Protein AF-A0A9X6LIR8-F1 (afdb_monomer)

Sequence (151 aa):
FITDDFVEQVIIYLEKTRFFQKWIEVDVSAVDLKELLQQIEISMRKRKSTLRQRNYFTNLLYAINLRENIPTDYLCMKKRLLELECLKEQQKHAQSLIPVSTQQITVLKRAWKETMGRKLEVSEDMKQREVDELFSRINRKQCKIQRQRQE

Foldseek 3Di:
DQDLVNLVVVVVVLVPDPVCVVVVVPPQDSVNSSVVVVVVQVVQQPDADDPVLVVVLVVLCVLLVHDDDQDRGRVVNVVVVVVSVVSNVVVVVVQQQAFDDPVLVVVLQVLCCVQVVDGDDDDNRDGNVVSVVSVVVSVVSVVVVVVVVVD

Structure (mmCIF, N/CA/C/O backbone):
data_AF-A0A9X6LIR8-F1
#
_entry.id   AF-A0A9X6LIR8-F1
#
loop_
_atom_site.group_PDB
_atom_site.id
_ato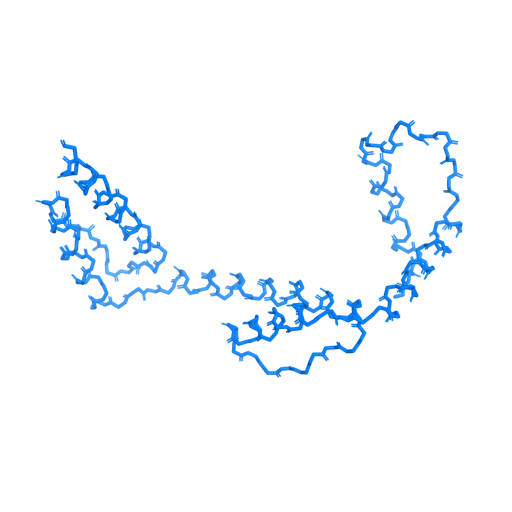m_site.type_symbol
_atom_site.label_atom_id
_atom_site.label_alt_id
_atom_site.label_comp_id
_atom_site.label_asym_id
_atom_site.label_entity_id
_atom_site.label_seq_id
_atom_site.pdbx_PDB_ins_code
_atom_site.Cartn_x
_atom_site.Cartn_y
_atom_site.Cartn_z
_atom_site.occupancy
_atom_site.B_iso_or_equiv
_atom_site.auth_seq_id
_atom_site.auth_comp_id
_atom_site.auth_asym_id
_atom_site.auth_atom_id
_atom_site.pdbx_PDB_model_num
ATOM 1 N N . PHE A 1 1 ? 12.470 -5.274 -18.276 1.00 76.56 1 PHE A N 1
ATOM 2 C CA . PHE A 1 1 ? 12.827 -5.344 -19.693 1.00 76.56 1 PHE A CA 1
ATOM 3 C C . PHE A 1 1 ? 11.663 -4.803 -20.478 1.00 76.56 1 PHE A C 1
ATOM 5 O O . PHE A 1 1 ? 10.530 -5.161 -20.172 1.00 76.56 1 PHE A O 1
ATOM 12 N N . ILE A 1 2 ? 11.946 -3.928 -21.432 1.00 89.88 2 ILE A N 1
ATOM 13 C CA . ILE A 1 2 ? 10.958 -3.412 -22.376 1.00 89.88 2 ILE A CA 1
ATOM 14 C C . ILE A 1 2 ? 10.697 -4.478 -23.448 1.00 89.88 2 ILE A C 1
ATOM 16 O O . ILE A 1 2 ? 11.597 -4.805 -24.222 1.00 89.88 2 ILE A O 1
ATOM 20 N N . THR A 1 3 ? 9.489 -5.040 -23.451 1.00 92.88 3 THR A N 1
ATOM 21 C CA . THR A 1 3 ? 9.010 -6.005 -24.456 1.00 92.88 3 THR A CA 1
ATOM 22 C C . THR A 1 3 ? 8.209 -5.296 -25.542 1.00 92.88 3 THR A C 1
ATOM 24 O O . THR A 1 3 ? 7.716 -4.193 -25.312 1.00 92.88 3 THR A O 1
ATOM 27 N N . ASP A 1 4 ? 8.052 -5.928 -26.705 1.00 92.19 4 ASP A N 1
ATOM 28 C CA . ASP A 1 4 ? 7.245 -5.374 -27.800 1.00 92.19 4 ASP A CA 1
ATOM 29 C C . ASP A 1 4 ? 5.778 -5.182 -27.387 1.00 92.19 4 ASP A C 1
ATOM 31 O O . ASP A 1 4 ? 5.248 -4.086 -27.544 1.00 92.19 4 ASP A O 1
ATOM 35 N N . ASP A 1 5 ? 5.184 -6.162 -26.698 1.00 94.00 5 ASP A N 1
ATOM 36 C CA . ASP A 1 5 ? 3.830 -6.038 -26.136 1.00 94.00 5 ASP A 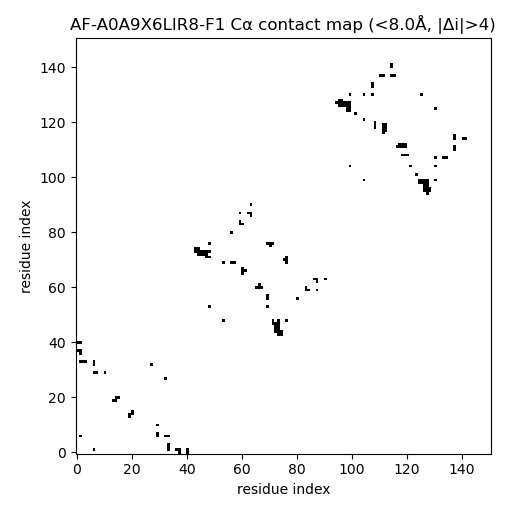CA 1
ATOM 37 C C . ASP A 1 5 ? 3.689 -4.826 -25.203 1.00 94.00 5 ASP A C 1
ATOM 39 O O . ASP A 1 5 ? 2.673 -4.134 -25.198 1.00 94.00 5 ASP A O 1
ATOM 43 N N . PHE A 1 6 ? 4.712 -4.541 -24.388 1.00 92.06 6 PHE A N 1
ATOM 44 C CA . PHE A 1 6 ? 4.684 -3.382 -23.499 1.00 92.06 6 PHE A CA 1
ATOM 45 C C . PHE A 1 6 ? 4.733 -2.073 -24.291 1.00 92.06 6 PHE A C 1
ATOM 47 O O . PHE A 1 6 ? 4.025 -1.130 -23.945 1.00 92.06 6 PHE A O 1
ATOM 54 N N . VAL A 1 7 ? 5.543 -2.015 -25.350 1.00 91.94 7 VAL A N 1
ATOM 55 C CA . VAL A 1 7 ? 5.627 -0.849 -26.240 1.00 91.94 7 VAL A CA 1
ATOM 56 C C . VAL A 1 7 ? 4.274 -0.598 -26.901 1.00 91.94 7 VAL A C 1
ATOM 58 O O . VAL A 1 7 ? 3.789 0.529 -26.858 1.00 91.94 7 VAL A O 1
ATOM 61 N N . GLU A 1 8 ? 3.620 -1.638 -27.416 1.00 90.81 8 GLU A N 1
ATOM 62 C CA . GLU A 1 8 ? 2.287 -1.531 -28.017 1.00 90.81 8 GLU A CA 1
ATOM 63 C C . GLU A 1 8 ? 1.245 -1.012 -27.012 1.00 90.81 8 GLU A C 1
ATOM 65 O O . GLU A 1 8 ? 0.490 -0.086 -27.308 1.00 90.81 8 GLU A O 1
ATOM 70 N N . GLN A 1 9 ? 1.253 -1.519 -25.775 1.00 91.12 9 GLN A N 1
ATOM 71 C CA . GLN A 1 9 ? 0.370 -1.012 -24.717 1.00 91.12 9 GLN A CA 1
ATOM 72 C C . GLN A 1 9 ? 0.627 0.464 -24.389 1.00 91.12 9 GLN A C 1
ATOM 74 O O . GLN A 1 9 ? -0.317 1.214 -24.123 1.00 91.12 9 GLN A O 1
ATOM 79 N N . VAL A 1 10 ? 1.890 0.901 -24.409 1.00 88.81 10 VAL A N 1
ATOM 80 C CA . VAL A 1 10 ? 2.240 2.313 -24.214 1.00 88.81 10 VAL A CA 1
ATOM 81 C C . VAL A 1 10 ? 1.717 3.161 -25.372 1.00 88.81 10 VAL A C 1
ATOM 83 O O . VAL A 1 10 ? 1.129 4.205 -25.102 1.00 88.81 10 VAL A O 1
ATOM 86 N N . ILE A 1 11 ? 1.849 2.714 -26.624 1.00 87.00 11 ILE A N 1
ATOM 87 C CA . ILE A 1 11 ? 1.293 3.409 -27.800 1.00 87.00 11 ILE A CA 1
ATOM 88 C C . ILE A 1 11 ? -0.219 3.592 -27.634 1.00 87.00 11 ILE A C 1
ATOM 90 O O . ILE A 1 11 ? -0.705 4.723 -27.628 1.00 87.00 11 ILE A O 1
ATOM 94 N N . ILE A 1 12 ? -0.944 2.504 -27.361 1.00 87.00 12 ILE A N 1
ATOM 95 C CA . ILE A 1 12 ? -2.399 2.529 -27.145 1.00 87.00 12 ILE A CA 1
ATOM 96 C C . ILE A 1 12 ? -2.777 3.495 -26.011 1.00 87.00 12 ILE A C 1
ATOM 98 O O . ILE A 1 12 ? -3.777 4.215 -26.090 1.00 87.00 12 ILE A O 1
ATOM 102 N N . TYR A 1 13 ? -2.006 3.509 -24.921 1.00 87.38 13 TYR A N 1
ATOM 103 C CA . TYR A 1 13 ? -2.239 4.423 -23.804 1.00 87.38 13 TYR A CA 1
ATOM 104 C C . TYR A 1 13 ? -2.031 5.889 -24.207 1.00 87.38 13 TYR A C 1
ATOM 106 O O . TYR A 1 13 ? -2.843 6.747 -23.845 1.00 87.38 13 TYR A O 1
ATOM 114 N N . LEU A 1 14 ? -0.966 6.187 -24.954 1.00 83.56 14 LEU A N 1
ATOM 115 C CA . LEU A 1 14 ? -0.658 7.535 -25.425 1.00 83.56 14 LEU A CA 1
ATOM 116 C C . LEU A 1 14 ? -1.755 8.050 -26.365 1.00 83.56 14 LEU A C 1
ATOM 118 O O . LEU A 1 14 ? -2.274 9.138 -26.129 1.00 83.56 14 LEU A O 1
ATOM 122 N N . GLU A 1 15 ? -2.205 7.246 -27.329 1.00 79.44 15 GLU A N 1
ATOM 123 C CA . GLU A 1 15 ? -3.294 7.591 -28.261 1.00 79.44 15 GLU A CA 1
ATOM 124 C C . GLU A 1 15 ? -4.622 7.902 -27.549 1.00 79.44 15 GLU A C 1
ATOM 126 O O . GLU A 1 15 ? -5.351 8.835 -27.909 1.00 79.44 15 GLU A O 1
ATOM 131 N N . LYS A 1 16 ? -4.935 7.143 -26.490 1.00 82.31 16 LYS A N 1
ATOM 132 C CA . LYS A 1 16 ? -6.138 7.346 -25.665 1.00 82.31 16 LYS A CA 1
ATOM 133 C C . LYS A 1 16 ? -6.036 8.561 -24.747 1.00 82.31 16 LYS A C 1
ATOM 135 O O . LYS A 1 16 ? -7.056 9.086 -24.292 1.00 82.31 16 LYS A O 1
ATOM 140 N N . THR A 1 17 ? -4.825 9.013 -24.438 1.00 81.06 17 THR A N 1
ATOM 141 C CA . THR A 1 17 ? -4.613 10.109 -23.498 1.00 81.06 17 THR A CA 1
ATOM 142 C C . THR A 1 17 ? -4.797 11.447 -24.211 1.00 81.06 17 THR A C 1
ATOM 144 O O . THR A 1 17 ? -3.978 11.866 -25.023 1.00 81.06 17 THR A O 1
ATOM 147 N N . ARG A 1 18 ? -5.851 12.184 -23.835 1.00 64.25 18 ARG A N 1
ATOM 148 C CA . ARG A 1 18 ? -6.249 13.487 -24.413 1.00 64.25 18 ARG A CA 1
ATOM 149 C C . ARG A 1 18 ? -5.117 14.523 -24.526 1.00 64.25 18 ARG A C 1
ATOM 151 O O . ARG A 1 18 ? -5.190 15.426 -25.352 1.00 64.25 18 ARG A O 1
ATOM 158 N N . PHE A 1 19 ? -4.082 14.416 -23.692 1.00 64.56 19 PHE A N 1
ATOM 159 C CA . PHE A 1 19 ? -2.906 15.288 -23.741 1.00 64.56 19 PHE A CA 1
ATOM 160 C C . PHE A 1 19 ? -2.066 15.075 -25.010 1.00 64.56 19 PHE A C 1
ATOM 162 O O . PHE A 1 19 ? -1.632 16.051 -25.611 1.00 64.56 19 PHE A O 1
ATOM 169 N N . PHE A 1 20 ? -1.897 13.829 -25.454 1.00 61.38 20 PHE A N 1
ATOM 170 C CA . PHE A 1 20 ? -1.118 13.479 -26.645 1.00 61.38 20 PHE A CA 1
ATOM 171 C C . PHE A 1 20 ? -1.889 13.698 -27.945 1.00 61.38 20 PHE A C 1
ATOM 173 O O . PHE A 1 20 ? -1.276 13.885 -28.988 1.00 61.38 20 PHE A O 1
ATOM 180 N N . GLN A 1 21 ? -3.216 13.829 -27.876 1.00 61.25 21 GLN A N 1
ATOM 181 C CA . GLN A 1 21 ? -4.033 14.188 -29.036 1.00 61.25 21 GLN A CA 1
ATOM 182 C C . GLN A 1 21 ? -3.714 15.586 -29.607 1.00 61.25 21 GLN A C 1
ATOM 184 O O . GLN A 1 21 ? -4.014 15.871 -30.760 1.00 61.25 21 GLN A O 1
ATOM 189 N N . LYS A 1 22 ? -3.083 16.474 -28.825 1.00 62.22 22 LYS A N 1
ATOM 190 C CA . LYS A 1 22 ? -2.570 17.764 -29.326 1.00 62.22 22 LYS A CA 1
ATOM 191 C C . LYS A 1 22 ? -1.189 17.668 -29.984 1.00 62.22 22 LYS A C 1
ATOM 193 O O . LYS A 1 22 ? -0.797 18.606 -30.663 1.00 62.22 22 LYS A O 1
ATOM 198 N N . TRP A 1 23 ? -0.472 16.565 -29.774 1.00 58.66 23 TRP A N 1
ATOM 199 C CA . TRP A 1 23 ? 0.881 16.313 -30.282 1.00 58.66 23 TRP A CA 1
ATOM 200 C C . TRP A 1 23 ? 0.888 15.312 -31.455 1.00 58.66 23 TRP A C 1
ATOM 202 O O . TRP A 1 23 ? 1.951 14.819 -31.811 1.00 58.66 23 TRP A O 1
ATOM 212 N N . ILE A 1 24 ? -0.283 15.016 -32.043 1.00 54.91 24 ILE A N 1
ATOM 213 C CA . ILE A 1 24 ? -0.527 13.963 -33.057 1.00 54.91 24 ILE A CA 1
ATOM 214 C C . ILE A 1 24 ? 0.377 14.054 -34.299 1.00 54.91 24 ILE A C 1
ATOM 216 O O . ILE A 1 24 ? 0.526 13.064 -35.002 1.00 54.91 24 ILE A O 1
ATOM 220 N N . GLU A 1 25 ? 1.022 15.188 -34.570 1.00 55.75 25 GLU A N 1
ATOM 221 C CA . GLU A 1 25 ? 1.983 15.284 -35.680 1.00 55.75 25 GLU A CA 1
ATOM 222 C C . GLU A 1 25 ? 3.321 14.575 -35.417 1.00 55.75 25 GLU A C 1
ATOM 224 O O . GLU A 1 25 ? 4.116 14.421 -36.342 1.00 55.75 25 GLU A O 1
ATOM 229 N N . VAL A 1 26 ? 3.592 14.124 -34.187 1.00 59.78 26 VAL A N 1
ATOM 230 C CA . V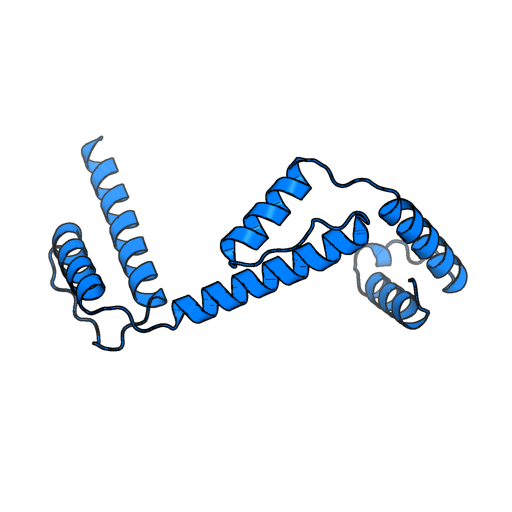AL A 1 26 ? 4.786 13.321 -33.902 1.00 59.78 26 VAL A CA 1
ATOM 231 C C . VAL A 1 26 ? 4.465 11.849 -34.164 1.00 59.78 26 VAL A C 1
ATOM 233 O O . VAL A 1 26 ? 3.983 11.143 -33.279 1.00 59.78 26 VAL A O 1
ATOM 236 N N . ASP A 1 27 ? 4.746 11.395 -35.384 1.00 66.25 27 ASP A N 1
ATOM 237 C CA . ASP A 1 27 ? 4.755 9.974 -35.740 1.00 66.25 27 ASP A CA 1
ATOM 238 C C . ASP A 1 27 ? 5.943 9.294 -35.040 1.00 66.25 27 ASP A C 1
ATOM 240 O O . ASP A 1 27 ? 7.081 9.325 -35.511 1.00 66.25 27 ASP A O 1
ATOM 244 N N . VAL A 1 28 ? 5.710 8.781 -33.829 1.00 69.75 28 VAL A N 1
ATOM 245 C CA . VAL A 1 28 ? 6.727 8.046 -33.069 1.00 69.75 28 VAL A CA 1
ATOM 246 C C . VAL A 1 28 ? 6.662 6.588 -33.493 1.00 69.75 28 VAL A C 1
ATOM 248 O O . VAL A 1 28 ? 5.718 5.877 -33.144 1.00 69.75 28 VAL A O 1
ATOM 251 N N . SER A 1 29 ? 7.692 6.116 -34.194 1.00 84.00 29 SER A N 1
ATOM 252 C CA . SER A 1 29 ? 7.771 4.703 -34.551 1.00 84.00 29 SER A CA 1
ATOM 253 C C . SER A 1 29 ? 7.867 3.826 -33.293 1.00 84.00 29 SER A C 1
ATOM 255 O O . SER A 1 29 ? 8.459 4.204 -32.276 1.00 84.00 29 SER A O 1
ATOM 257 N N . ALA A 1 30 ? 7.316 2.609 -33.354 1.00 85.81 30 ALA A N 1
ATOM 258 C CA . ALA A 1 30 ? 7.418 1.650 -32.251 1.00 85.81 30 ALA A CA 1
ATOM 259 C C . ALA A 1 30 ? 8.882 1.326 -31.893 1.00 85.81 30 ALA A C 1
ATOM 261 O O . ALA A 1 30 ? 9.191 1.053 -30.733 1.00 85.81 30 ALA A O 1
ATOM 262 N N . VAL A 1 31 ? 9.786 1.397 -32.876 1.00 88.56 31 VAL A N 1
ATOM 263 C CA . VAL A 1 31 ? 11.228 1.195 -32.688 1.00 88.56 31 VAL A CA 1
ATOM 264 C C . VAL A 1 31 ? 11.818 2.325 -31.847 1.00 88.56 31 VAL A C 1
ATOM 266 O O . VAL A 1 31 ? 12.415 2.049 -30.805 1.00 88.56 31 VAL A O 1
ATOM 269 N N . ASP A 1 32 ? 11.570 3.580 -32.226 1.00 88.62 32 ASP A N 1
ATOM 270 C CA . ASP A 1 32 ? 12.078 4.748 -31.496 1.00 88.62 32 ASP A CA 1
ATOM 271 C C . ASP A 1 32 ? 11.541 4.775 -30.062 1.00 88.62 32 ASP A C 1
ATOM 273 O O . ASP A 1 32 ? 12.282 5.011 -29.105 1.00 88.62 32 ASP A O 1
ATOM 277 N N . LEU A 1 33 ? 10.253 4.460 -29.883 1.00 90.06 33 LEU A N 1
ATOM 278 C CA . LEU A 1 33 ? 9.641 4.388 -28.560 1.00 90.06 33 LEU A CA 1
ATOM 279 C C . LEU A 1 33 ? 10.269 3.285 -27.702 1.00 90.06 33 LEU A C 1
ATOM 281 O O . LEU A 1 33 ? 10.525 3.497 -26.513 1.00 90.06 33 LEU A O 1
ATOM 285 N N . LYS A 1 34 ? 10.536 2.111 -28.284 1.00 93.62 34 LYS A N 1
ATOM 286 C CA . LYS A 1 34 ? 11.189 0.999 -27.587 1.00 93.62 34 LYS A CA 1
ATOM 287 C C . LYS A 1 34 ? 12.580 1.393 -27.105 1.00 93.62 34 LYS A C 1
ATOM 289 O O . LYS A 1 34 ? 12.899 1.147 -25.940 1.00 93.62 34 LYS A O 1
ATOM 294 N N . GLU A 1 35 ? 13.379 2.038 -27.950 1.00 93.94 35 GLU A N 1
ATOM 295 C CA . GLU A 1 35 ? 14.711 2.526 -27.578 1.00 93.94 35 GLU A CA 1
ATOM 296 C C . GLU A 1 35 ? 14.640 3.555 -26.445 1.00 93.94 35 GLU A C 1
ATOM 298 O O . GLU A 1 35 ? 15.358 3.444 -25.444 1.00 93.94 35 GLU A O 1
ATOM 303 N N . LEU A 1 36 ? 13.715 4.512 -26.540 1.00 92.44 36 LEU A N 1
ATOM 304 C CA . LEU A 1 36 ? 13.511 5.533 -25.513 1.00 92.44 36 LEU A CA 1
ATOM 305 C C . LEU A 1 36 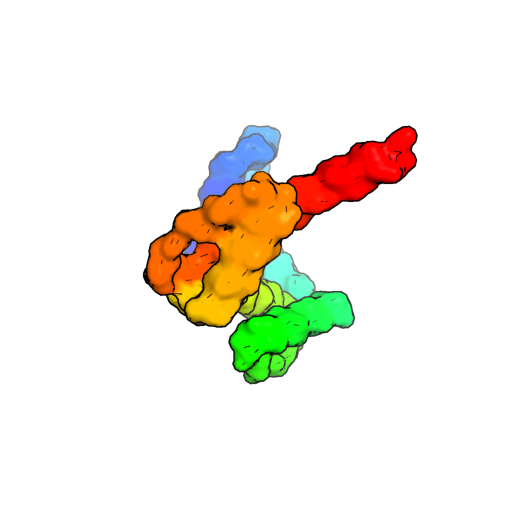? 13.123 4.908 -24.165 1.00 92.44 36 LEU A C 1
ATOM 307 O O . LEU A 1 36 ? 13.700 5.226 -23.120 1.00 92.44 36 LEU A O 1
ATOM 311 N N . LEU A 1 37 ? 12.180 3.964 -24.178 1.00 93.25 37 LEU A N 1
ATOM 312 C CA . LEU A 1 37 ? 11.753 3.235 -22.985 1.00 93.25 37 LEU A CA 1
ATOM 313 C C . LEU A 1 37 ? 12.898 2.412 -22.380 1.00 93.25 37 LEU A C 1
ATOM 315 O O . LEU A 1 37 ? 13.024 2.357 -21.154 1.00 93.25 37 LEU A O 1
ATOM 319 N N . GLN A 1 38 ? 13.758 1.809 -23.205 1.00 94.50 38 GLN A N 1
ATOM 320 C CA . GLN A 1 38 ? 14.939 1.082 -22.734 1.00 94.50 38 GLN A CA 1
ATOM 321 C C . GLN A 1 38 ? 15.948 2.020 -22.068 1.00 94.50 38 GLN A C 1
ATOM 323 O O . GLN A 1 38 ? 16.465 1.706 -20.992 1.00 94.50 38 GLN A O 1
ATOM 328 N N . GLN A 1 39 ? 16.195 3.199 -22.641 1.00 93.44 39 GLN A N 1
ATOM 329 C CA . GLN A 1 39 ? 17.058 4.204 -22.018 1.00 93.44 39 GLN A CA 1
ATOM 330 C C . GLN A 1 39 ? 16.499 4.667 -20.668 1.00 93.44 39 GLN A C 1
ATOM 332 O O . GLN A 1 39 ? 17.240 4.759 -19.681 1.00 93.44 39 GLN A O 1
ATOM 337 N N . ILE A 1 40 ? 15.184 4.891 -20.588 1.00 91.56 40 ILE A N 1
ATOM 338 C CA . ILE A 1 40 ? 14.506 5.218 -19.331 1.00 91.56 40 ILE A CA 1
ATOM 339 C C . ILE A 1 40 ? 14.670 4.073 -18.325 1.00 91.56 40 ILE A C 1
ATOM 341 O O . ILE A 1 40 ? 15.074 4.342 -17.189 1.00 91.56 40 ILE A O 1
ATOM 345 N N . GLU A 1 41 ? 14.429 2.818 -18.723 1.00 92.44 41 GLU A N 1
ATOM 346 C CA . GLU A 1 41 ? 14.614 1.632 -17.874 1.00 92.44 41 GLU A CA 1
ATOM 347 C C . GLU A 1 41 ? 16.033 1.602 -17.290 1.00 92.44 41 GLU A C 1
ATOM 349 O O . GLU A 1 41 ? 16.201 1.553 -16.068 1.00 92.44 41 GLU A O 1
ATOM 354 N N . ILE A 1 42 ? 17.056 1.697 -18.141 1.00 91.31 42 ILE A N 1
ATOM 355 C CA . ILE A 1 42 ? 18.466 1.672 -17.731 1.00 91.31 42 ILE A CA 1
ATOM 356 C C . ILE A 1 42 ? 18.764 2.816 -16.760 1.00 91.31 42 ILE A C 1
ATOM 358 O O . ILE A 1 42 ? 19.395 2.605 -15.719 1.00 91.31 42 ILE A O 1
ATOM 362 N N . SER A 1 43 ? 18.297 4.029 -17.070 1.00 89.62 43 SER A N 1
ATOM 363 C CA . SER A 1 43 ? 18.508 5.194 -16.210 1.00 89.62 43 SER A CA 1
ATOM 364 C C . SER A 1 43 ? 17.892 4.991 -14.826 1.00 89.62 43 SER A C 1
ATOM 366 O O . SER A 1 43 ? 18.491 5.369 -13.822 1.00 89.62 43 SER A O 1
ATOM 368 N N . MET A 1 44 ? 16.716 4.364 -14.754 1.00 88.31 44 MET A N 1
ATOM 369 C CA . MET A 1 44 ? 15.988 4.133 -13.513 1.00 88.31 44 MET A CA 1
ATOM 370 C C . MET A 1 44 ? 16.634 3.037 -12.668 1.00 88.31 44 MET A C 1
ATOM 372 O O . MET A 1 44 ? 16.720 3.204 -11.455 1.00 88.31 44 MET A O 1
ATOM 376 N N . ARG A 1 45 ? 17.148 1.968 -13.287 1.00 88.31 45 ARG A N 1
ATOM 377 C CA . ARG A 1 45 ? 17.875 0.890 -12.588 1.00 88.31 45 ARG A CA 1
ATOM 378 C C . ARG A 1 45 ? 19.167 1.369 -11.931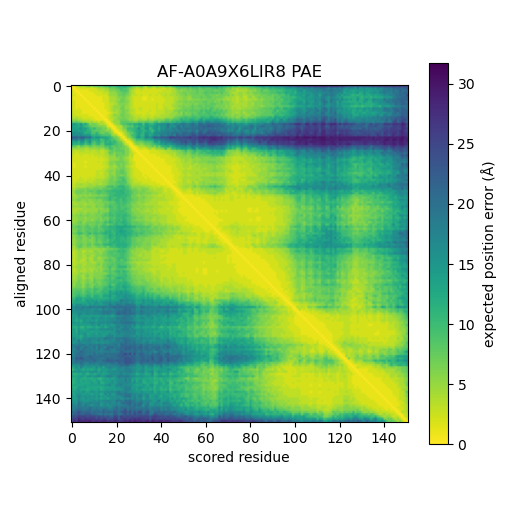 1.00 88.31 45 ARG A C 1
ATOM 380 O O . ARG A 1 45 ? 19.539 0.870 -10.876 1.00 88.31 45 ARG A O 1
ATOM 387 N N . LYS A 1 46 ? 19.838 2.363 -12.526 1.00 87.50 46 LYS A N 1
ATOM 388 C CA . LYS A 1 46 ? 21.061 2.970 -11.967 1.00 87.50 46 LYS A CA 1
ATOM 389 C C . LYS A 1 46 ? 20.796 3.885 -10.768 1.00 87.50 46 LYS A C 1
ATOM 391 O O . LYS A 1 46 ? 21.730 4.218 -10.037 1.00 87.50 46 LYS A O 1
ATOM 396 N N . ARG A 1 47 ? 19.554 4.338 -10.564 1.00 88.88 47 ARG A N 1
ATOM 397 C CA . ARG A 1 47 ? 19.221 5.232 -9.447 1.00 88.88 47 ARG A CA 1
ATOM 398 C C . ARG A 1 47 ? 19.314 4.467 -8.137 1.00 88.88 47 ARG A C 1
ATOM 400 O O . ARG A 1 47 ? 18.848 3.340 -8.028 1.00 88.88 47 ARG A O 1
ATOM 407 N N . LYS A 1 48 ? 19.867 5.116 -7.116 1.00 88.88 48 LYS A N 1
ATOM 408 C CA . LYS A 1 48 ? 19.812 4.609 -5.744 1.00 88.88 48 LYS A CA 1
ATOM 409 C C . LYS A 1 48 ? 18.526 5.085 -5.079 1.00 88.88 48 LYS A C 1
ATOM 411 O O . LYS A 1 48 ? 18.124 6.236 -5.245 1.00 88.88 48 LYS A O 1
ATOM 416 N N . SER A 1 49 ? 17.911 4.214 -4.288 1.00 90.50 49 SER A N 1
ATOM 417 C CA . SER A 1 49 ? 16.798 4.589 -3.418 1.00 90.50 49 SER A CA 1
ATOM 418 C C . SER A 1 49 ? 17.246 5.610 -2.371 1.00 90.50 49 SER A C 1
ATOM 420 O O . SER A 1 49 ? 18.309 5.450 -1.763 1.00 90.50 49 SER A O 1
ATOM 422 N N . THR A 1 50 ? 16.418 6.611 -2.097 1.00 91.56 50 THR A N 1
ATOM 423 C CA . THR A 1 50 ? 16.673 7.572 -1.018 1.00 91.56 50 THR A CA 1
ATOM 424 C C . THR A 1 50 ? 16.419 6.945 0.353 1.00 91.56 50 THR A C 1
ATOM 426 O O . THR A 1 50 ? 15.655 5.986 0.481 1.00 91.56 50 THR A O 1
ATOM 429 N N . LEU A 1 51 ? 17.002 7.514 1.414 1.00 93.50 51 LEU A N 1
ATOM 430 C CA . LEU A 1 51 ? 16.751 7.059 2.788 1.00 93.50 51 LEU A CA 1
ATOM 431 C C . LEU A 1 51 ? 15.253 7.073 3.134 1.00 93.50 51 LEU A C 1
ATOM 433 O O . LEU A 1 51 ? 14.743 6.125 3.721 1.00 93.50 51 LEU A O 1
ATOM 437 N N . ARG A 1 52 ? 14.525 8.111 2.702 1.00 94.81 52 ARG A N 1
ATOM 438 C CA . ARG A 1 52 ? 13.075 8.219 2.909 1.00 94.81 52 ARG A CA 1
ATOM 439 C C . ARG A 1 52 ? 12.319 7.048 2.280 1.00 94.81 52 ARG A C 1
ATOM 441 O O . ARG A 1 52 ? 11.437 6.486 2.920 1.00 94.81 52 ARG A O 1
ATOM 448 N N . GLN A 1 53 ? 12.669 6.675 1.050 1.00 92.81 53 GLN A N 1
ATOM 449 C CA . GLN A 1 53 ? 12.049 5.541 0.361 1.00 92.81 53 GLN A CA 1
ATOM 450 C C . GLN A 1 53 ? 12.351 4.226 1.084 1.00 92.81 53 GLN A C 1
ATOM 452 O O . GLN A 1 53 ? 11.458 3.403 1.258 1.00 92.81 53 GLN A O 1
ATOM 457 N N . ARG A 1 54 ? 13.595 4.042 1.539 1.00 94.38 54 ARG A N 1
ATOM 458 C CA . ARG A 1 54 ? 14.022 2.852 2.288 1.00 94.38 54 ARG A CA 1
ATOM 459 C C . ARG A 1 54 ? 13.266 2.714 3.607 1.00 94.38 54 ARG A C 1
ATOM 461 O O . ARG A 1 54 ? 12.734 1.650 3.891 1.00 94.38 54 ARG A O 1
ATOM 468 N N . ASN A 1 55 ? 13.147 3.803 4.361 1.00 95.69 55 ASN A N 1
ATOM 469 C CA . ASN A 1 55 ? 12.391 3.821 5.612 1.00 95.69 55 ASN A CA 1
ATOM 470 C C . ASN A 1 55 ? 10.909 3.520 5.375 1.00 95.69 55 ASN A C 1
ATOM 472 O O . ASN A 1 55 ? 10.306 2.759 6.125 1.00 95.69 55 ASN A O 1
ATOM 476 N N . TYR A 1 56 ? 10.327 4.079 4.311 1.00 95.56 56 TYR A N 1
ATOM 477 C CA . TYR A 1 56 ? 8.946 3.783 3.939 1.00 95.56 56 TYR A CA 1
ATOM 478 C C . TYR A 1 56 ? 8.740 2.295 3.625 1.00 95.56 56 TYR A C 1
ATOM 480 O O . TYR A 1 56 ? 7.806 1.689 4.146 1.00 95.56 56 TYR A O 1
ATOM 488 N N . PHE A 1 57 ? 9.649 1.691 2.854 1.00 96.00 57 PHE A N 1
ATOM 489 C CA . PHE A 1 57 ? 9.634 0.258 2.551 1.00 96.00 57 PHE A CA 1
ATOM 490 C C . PHE A 1 57 ? 9.683 -0.600 3.823 1.00 96.00 57 PHE A C 1
ATOM 492 O O . PHE A 1 57 ? 8.847 -1.480 4.009 1.00 96.00 57 PHE A O 1
ATOM 499 N N . THR A 1 58 ? 10.610 -0.304 4.738 1.00 95.62 58 THR A N 1
ATOM 500 C CA . THR A 1 58 ? 10.729 -1.023 6.016 1.00 95.62 58 THR A CA 1
ATOM 501 C C . THR A 1 58 ? 9.470 -0.890 6.871 1.00 95.62 58 THR A C 1
ATOM 503 O O . THR A 1 58 ? 9.014 -1.868 7.459 1.00 95.62 58 THR A O 1
ATOM 506 N N . ASN A 1 59 ? 8.865 0.299 6.914 1.00 95.00 59 ASN A N 1
ATOM 507 C CA . ASN A 1 59 ? 7.623 0.517 7.652 1.00 95.00 59 ASN A CA 1
ATOM 508 C C . ASN A 1 59 ? 6.447 -0.261 7.048 1.00 95.00 59 ASN A C 1
ATOM 510 O O . ASN A 1 59 ? 5.604 -0.757 7.794 1.00 95.00 59 ASN A O 1
ATOM 514 N N . LEU A 1 60 ? 6.381 -0.379 5.717 1.00 95.12 60 LEU A N 1
ATOM 515 C CA . LEU A 1 60 ? 5.379 -1.211 5.052 1.00 95.12 60 LEU A CA 1
ATOM 516 C C . LEU A 1 60 ? 5.555 -2.683 5.416 1.00 95.12 60 LEU A C 1
ATOM 518 O O . LEU A 1 60 ? 4.582 -3.298 5.838 1.00 95.12 60 LEU A O 1
ATOM 522 N N . LEU A 1 61 ? 6.780 -3.210 5.328 1.00 95.88 61 LEU A N 1
ATOM 523 C CA . LEU A 1 61 ? 7.098 -4.580 5.740 1.00 95.88 61 LEU A CA 1
ATOM 524 C C . LEU A 1 61 ? 6.680 -4.853 7.187 1.00 95.88 61 LEU A C 1
ATOM 526 O O . LEU A 1 61 ? 6.012 -5.848 7.455 1.00 95.88 61 LEU A O 1
ATOM 530 N N . TYR A 1 62 ? 7.010 -3.941 8.105 1.00 94.81 62 TYR A N 1
ATOM 531 C CA . TYR A 1 62 ? 6.611 -4.053 9.505 1.00 94.81 62 TYR A CA 1
ATOM 532 C C . TYR A 1 62 ? 5.086 -4.072 9.669 1.00 94.81 62 TYR A C 1
ATOM 534 O O . TYR A 1 62 ? 4.557 -4.927 10.376 1.00 94.81 62 TYR A O 1
ATOM 542 N N . ALA A 1 63 ? 4.371 -3.174 8.983 1.00 92.12 63 ALA A N 1
ATOM 543 C CA . ALA A 1 63 ? 2.915 -3.068 9.079 1.00 92.12 63 ALA A CA 1
ATOM 544 C C . ALA A 1 63 ? 2.184 -4.350 8.650 1.00 92.12 63 ALA A C 1
ATOM 546 O O . ALA A 1 63 ? 1.123 -4.646 9.193 1.00 92.12 63 ALA A O 1
ATOM 547 N N . ILE A 1 64 ? 2.754 -5.105 7.709 1.00 93.31 64 ILE A N 1
ATOM 548 C CA . ILE A 1 64 ? 2.191 -6.372 7.216 1.00 93.31 64 ILE A CA 1
ATOM 549 C C . ILE A 1 64 ? 2.933 -7.608 7.750 1.00 93.31 64 ILE A C 1
ATOM 551 O O . ILE A 1 64 ? 2.697 -8.719 7.283 1.00 93.31 64 ILE A O 1
ATOM 555 N N . ASN A 1 65 ? 3.806 -7.425 8.747 1.00 93.06 65 ASN A N 1
ATOM 556 C CA . ASN A 1 65 ? 4.596 -8.469 9.405 1.00 93.06 65 ASN A CA 1
ATOM 557 C C . ASN A 1 65 ? 5.438 -9.340 8.445 1.00 93.06 65 ASN A C 1
ATOM 559 O O . ASN A 1 65 ? 5.569 -10.550 8.631 1.00 93.06 65 ASN A O 1
ATOM 563 N N . LEU A 1 66 ? 6.029 -8.721 7.421 1.00 94.69 66 LEU A N 1
ATOM 564 C CA . LEU A 1 66 ? 6.976 -9.360 6.507 1.00 94.69 66 LEU A CA 1
ATOM 565 C C . LEU A 1 66 ? 8.417 -8.957 6.836 1.00 94.69 66 LEU A C 1
ATOM 567 O O . LEU A 1 66 ? 8.688 -7.861 7.327 1.00 94.69 66 LEU A O 1
ATOM 571 N N . ARG A 1 67 ? 9.365 -9.853 6.549 1.00 93.62 67 ARG A N 1
ATOM 572 C CA . ARG A 1 67 ? 10.806 -9.598 6.683 1.00 93.62 67 ARG A CA 1
ATOM 573 C C . ARG A 1 67 ? 11.485 -9.855 5.349 1.00 93.62 67 ARG A C 1
ATOM 575 O O . ARG A 1 67 ? 11.646 -10.999 4.944 1.00 93.62 67 ARG A O 1
ATOM 582 N N . GLU A 1 68 ? 11.893 -8.781 4.688 1.00 93.56 68 GLU A N 1
ATOM 583 C CA . GLU A 1 68 ? 12.567 -8.826 3.392 1.00 93.56 68 GLU A CA 1
ATOM 584 C C . GLU A 1 68 ? 13.708 -7.810 3.371 1.00 93.56 68 GLU A C 1
ATOM 586 O O . GLU A 1 68 ? 13.643 -6.760 4.017 1.00 93.56 68 GLU A O 1
ATOM 591 N N . ASN A 1 69 ? 14.758 -8.111 2.610 1.00 93.12 69 ASN A N 1
ATOM 592 C CA . ASN A 1 69 ? 15.823 -7.148 2.359 1.00 93.12 69 ASN A CA 1
ATOM 593 C C . ASN A 1 69 ? 15.338 -6.067 1.389 1.00 93.12 69 ASN A C 1
ATOM 595 O O . ASN A 1 69 ? 14.594 -6.344 0.449 1.00 93.12 69 ASN A O 1
ATOM 599 N N . ILE A 1 70 ? 15.808 -4.835 1.585 1.00 90.50 70 ILE A N 1
ATOM 600 C CA . ILE A 1 70 ? 15.504 -3.734 0.668 1.00 90.50 70 ILE A CA 1
ATOM 601 C C . ILE A 1 70 ? 16.175 -4.018 -0.687 1.00 90.50 70 ILE A C 1
ATOM 603 O O . ILE A 1 70 ? 17.396 -4.209 -0.711 1.00 90.50 70 ILE A O 1
ATOM 607 N N . PRO A 1 71 ? 15.430 -4.001 -1.810 1.00 91.75 71 PRO A N 1
ATOM 608 C CA . PRO A 1 71 ? 16.020 -4.196 -3.129 1.00 91.75 71 PRO A CA 1
ATOM 609 C C . PRO A 1 71 ? 17.065 -3.124 -3.460 1.00 91.75 71 PRO A C 1
ATOM 611 O O . PRO A 1 71 ? 16.867 -1.938 -3.194 1.00 91.75 71 PRO A O 1
ATOM 614 N N . THR A 1 72 ? 18.179 -3.542 -4.062 1.00 86.88 72 THR A N 1
ATOM 615 C CA . THR A 1 72 ? 19.260 -2.647 -4.506 1.00 86.88 72 THR A CA 1
ATOM 616 C C . THR A 1 72 ? 18.917 -1.925 -5.808 1.00 86.88 72 THR A C 1
ATOM 618 O O . THR A 1 72 ? 19.259 -0.754 -5.969 1.00 86.88 72 THR A O 1
ATOM 621 N N . ASP A 1 73 ? 18.216 -2.609 -6.715 1.00 89.38 73 ASP A N 1
ATOM 622 C CA . ASP A 1 73 ? 17.656 -2.041 -7.942 1.00 89.38 73 ASP A CA 1
ATOM 623 C C . ASP A 1 73 ? 16.403 -1.216 -7.605 1.00 89.38 73 ASP A C 1
ATOM 625 O O . ASP A 1 73 ? 15.437 -1.711 -7.012 1.00 89.38 73 ASP A O 1
ATOM 629 N N . TYR A 1 74 ? 16.413 0.062 -7.989 1.00 88.75 74 TYR A N 1
ATOM 630 C CA . TYR A 1 74 ? 15.328 0.991 -7.683 1.00 88.75 74 TYR A CA 1
ATOM 631 C C . TYR A 1 74 ? 14.008 0.664 -8.391 1.00 88.75 74 TYR A C 1
ATOM 633 O O . TYR A 1 74 ? 12.941 0.891 -7.815 1.00 88.75 74 TYR A O 1
ATOM 641 N N . LEU A 1 75 ? 14.038 0.121 -9.611 1.00 89.06 75 LEU A N 1
ATOM 642 C CA . LEU A 1 75 ? 12.815 -0.325 -10.283 1.00 89.06 75 LEU A CA 1
ATOM 643 C C . LEU A 1 75 ? 12.221 -1.538 -9.572 1.00 89.06 75 LEU A C 1
ATOM 645 O O . LEU A 1 75 ? 11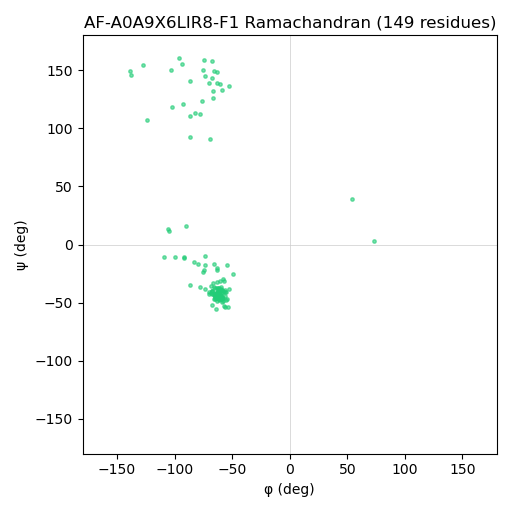.011 -1.572 -9.347 1.00 89.06 75 LEU A O 1
ATOM 649 N N . CYS A 1 76 ? 13.060 -2.488 -9.155 1.00 90.69 76 CYS A N 1
ATOM 650 C CA . CYS A 1 76 ? 12.616 -3.623 -8.346 1.00 90.69 76 CYS A CA 1
ATOM 651 C C . CYS A 1 76 ? 12.013 -3.155 -7.017 1.00 90.69 76 CYS A C 1
ATOM 653 O O . CYS A 1 76 ? 10.941 -3.621 -6.633 1.00 90.69 76 CYS A O 1
ATOM 655 N N . MET A 1 77 ? 12.646 -2.183 -6.351 1.00 92.56 77 MET A N 1
ATOM 656 C CA . MET A 1 77 ? 12.100 -1.570 -5.140 1.00 92.56 77 MET A CA 1
ATOM 657 C C . MET A 1 77 ? 10.731 -0.935 -5.396 1.00 92.56 77 MET A C 1
ATOM 659 O O . MET A 1 77 ? 9.803 -1.170 -4.629 1.00 92.56 77 MET A O 1
ATOM 663 N N . LYS A 1 78 ? 10.579 -0.157 -6.474 1.00 92.12 78 LYS A N 1
ATOM 664 C CA . LYS A 1 78 ? 9.297 0.464 -6.835 1.00 92.12 78 LYS A CA 1
ATOM 665 C C . LYS A 1 78 ? 8.202 -0.559 -7.109 1.00 92.12 78 LYS A C 1
ATOM 667 O O . LYS A 1 78 ? 7.091 -0.384 -6.622 1.00 92.12 78 LYS A O 1
ATOM 672 N N . LYS A 1 79 ? 8.508 -1.613 -7.868 1.00 92.88 79 LYS A N 1
ATOM 673 C CA . LYS A 1 79 ? 7.555 -2.694 -8.132 1.00 92.88 79 LYS A CA 1
ATOM 674 C C . LYS A 1 79 ? 7.115 -3.342 -6.820 1.00 92.88 79 LYS A C 1
ATOM 676 O O . LYS A 1 79 ? 5.921 -3.444 -6.561 1.00 92.88 79 LYS A O 1
ATOM 681 N N . ARG A 1 80 ? 8.078 -3.707 -5.968 1.00 95.50 80 ARG A N 1
ATOM 682 C CA . ARG A 1 80 ? 7.785 -4.349 -4.686 1.00 95.50 80 ARG A CA 1
ATOM 683 C C . ARG A 1 80 ? 6.991 -3.432 -3.754 1.00 95.50 80 ARG A C 1
ATOM 685 O O . ARG A 1 80 ? 6.087 -3.912 -3.091 1.00 95.50 80 ARG A O 1
ATOM 692 N N . LEU A 1 81 ? 7.258 -2.123 -3.742 1.00 95.06 81 LEU A N 1
ATOM 693 C CA . LEU A 1 81 ? 6.458 -1.155 -2.979 1.00 95.06 81 LEU A CA 1
ATOM 694 C C . LEU A 1 81 ? 4.969 -1.219 -3.335 1.00 95.06 81 LEU A C 1
ATOM 696 O O . LEU A 1 81 ? 4.150 -1.312 -2.427 1.00 95.06 81 LEU A O 1
ATOM 700 N N . LEU A 1 82 ? 4.631 -1.224 -4.628 1.00 95.12 82 LEU A N 1
ATOM 701 C CA . LEU A 1 82 ? 3.237 -1.312 -5.076 1.00 95.12 82 LEU A CA 1
ATOM 702 C C . LEU A 1 82 ? 2.578 -2.619 -4.617 1.00 95.12 82 LEU A C 1
ATOM 704 O O . LEU A 1 82 ? 1.447 -2.615 -4.142 1.00 95.12 82 LEU A O 1
ATOM 708 N N . GLU A 1 83 ? 3.302 -3.736 -4.696 1.00 96.00 83 GLU A N 1
ATOM 709 C CA . GLU A 1 83 ? 2.812 -5.029 -4.204 1.00 96.00 83 GLU A CA 1
ATOM 710 C C . GLU A 1 83 ? 2.553 -5.001 -2.689 1.00 96.00 83 GLU A C 1
ATOM 712 O O . GLU A 1 83 ? 1.506 -5.464 -2.237 1.00 96.00 83 GLU A O 1
ATOM 717 N N . LEU A 1 84 ? 3.469 -4.428 -1.899 1.00 95.94 84 LEU A N 1
ATOM 718 C CA . LEU A 1 84 ? 3.315 -4.305 -0.444 1.00 95.94 84 LEU A CA 1
ATOM 719 C C . LEU A 1 84 ? 2.138 -3.390 -0.069 1.00 95.94 84 LEU A C 1
ATOM 721 O O . LEU A 1 84 ? 1.424 -3.678 0.891 1.00 95.94 84 LEU A O 1
ATOM 725 N N . GLU A 1 85 ? 1.910 -2.310 -0.818 1.00 95.38 85 GLU A N 1
ATOM 726 C CA . GLU A 1 85 ? 0.746 -1.432 -0.640 1.00 95.38 85 GLU A CA 1
ATOM 727 C C . GLU A 1 85 ? -0.566 -2.181 -0.909 1.00 95.38 85 GLU A C 1
ATOM 729 O O . GLU A 1 85 ? -1.488 -2.113 -0.093 1.00 95.38 85 GLU A O 1
ATOM 734 N N . CYS A 1 86 ? -0.632 -2.962 -1.993 1.00 95.31 86 CYS A N 1
ATOM 735 C CA . CYS A 1 86 ? -1.785 -3.813 -2.281 1.00 95.31 86 CYS A CA 1
ATOM 736 C C . CYS A 1 86 ? -2.024 -4.852 -1.176 1.00 95.31 86 CYS A C 1
ATOM 738 O O . CYS A 1 86 ? -3.157 -5.003 -0.718 1.00 95.31 86 CYS A O 1
ATOM 740 N N . LEU A 1 87 ? -0.973 -5.535 -0.708 1.00 95.06 87 LEU A N 1
ATOM 741 C CA . LEU A 1 87 ? -1.073 -6.515 0.380 1.00 95.06 87 LEU A CA 1
ATOM 742 C C . LEU A 1 87 ? -1.569 -5.876 1.678 1.00 95.06 87 LEU A C 1
ATOM 744 O O . LEU A 1 87 ? -2.420 -6.439 2.366 1.00 95.06 87 LEU A O 1
ATOM 748 N N . LYS A 1 88 ? -1.078 -4.679 2.002 1.00 93.62 88 LYS A N 1
ATOM 749 C CA . LYS A 1 88 ? -1.527 -3.929 3.174 1.00 93.62 88 LYS A CA 1
ATOM 750 C C . LYS A 1 88 ? -3.012 -3.587 3.092 1.00 93.62 88 LYS A C 1
ATOM 752 O O . LYS A 1 88 ? -3.723 -3.732 4.086 1.00 93.62 88 LYS A O 1
ATOM 757 N N . GLU A 1 89 ? -3.493 -3.154 1.929 1.00 93.00 89 GLU A N 1
ATOM 758 C CA . GLU A 1 89 ? -4.913 -2.839 1.754 1.00 93.00 89 GLU A CA 1
ATOM 759 C C . GLU A 1 89 ? -5.782 -4.101 1.834 1.00 93.00 89 GLU A C 1
ATOM 761 O O . GLU A 1 89 ? -6.818 -4.095 2.497 1.00 93.00 89 GLU A O 1
ATOM 766 N N . GLN A 1 90 ? -5.326 -5.218 1.258 1.00 91.94 90 GLN A N 1
ATOM 767 C CA . GLN A 1 90 ? -5.994 -6.516 1.398 1.00 91.94 90 GLN A CA 1
ATOM 768 C C . GLN A 1 90 ? -6.068 -6.967 2.860 1.00 91.94 90 GLN A C 1
ATOM 770 O O . GLN A 1 90 ? -7.125 -7.404 3.317 1.00 91.94 90 GLN A O 1
ATOM 775 N N . GLN A 1 91 ? -4.981 -6.817 3.620 1.00 90.75 91 GLN A N 1
ATOM 776 C CA . GLN A 1 91 ? -4.954 -7.152 5.042 1.00 90.75 91 GLN A CA 1
ATOM 777 C C . GLN A 1 91 ? -5.913 -6.269 5.844 1.00 90.75 91 GLN A C 1
ATOM 779 O O . GLN A 1 91 ? -6.667 -6.774 6.674 1.00 90.75 91 GLN A O 1
ATOM 784 N N . LYS A 1 92 ? -5.930 -4.960 5.578 1.00 89.25 92 LYS A N 1
ATOM 785 C CA . LYS A 1 92 ? -6.860 -4.021 6.213 1.00 89.25 92 LYS A CA 1
ATOM 786 C C . LYS A 1 92 ? -8.312 -4.370 5.891 1.00 89.25 92 LYS A C 1
ATOM 788 O O . LYS A 1 92 ? -9.156 -4.373 6.785 1.00 89.25 92 LYS A O 1
ATOM 793 N N . HIS A 1 93 ? -8.605 -4.705 4.636 1.00 89.00 93 HIS A N 1
ATOM 794 C CA . HIS A 1 93 ? -9.927 -5.159 4.228 1.00 89.00 93 HIS A CA 1
ATOM 795 C C . HIS A 1 93 ? -10.321 -6.447 4.964 1.00 89.00 93 HIS A C 1
ATOM 797 O O . HIS A 1 93 ? -11.409 -6.511 5.531 1.00 89.00 93 HIS A O 1
ATOM 803 N N . ALA A 1 94 ? -9.427 -7.437 5.036 1.00 88.19 94 ALA A N 1
ATOM 804 C CA . ALA A 1 94 ? -9.668 -8.672 5.778 1.00 88.19 94 ALA A CA 1
ATOM 805 C C . ALA A 1 94 ? -9.941 -8.398 7.266 1.00 88.19 94 ALA A C 1
ATOM 807 O O . ALA A 1 94 ? -10.932 -8.888 7.797 1.00 88.19 94 ALA A O 1
ATOM 808 N N . GLN A 1 95 ? -9.135 -7.549 7.913 1.00 85.81 95 GLN A N 1
ATOM 809 C CA . GLN A 1 95 ? -9.340 -7.134 9.307 1.00 85.81 95 GLN A CA 1
ATOM 810 C C . GLN A 1 95 ? -10.689 -6.445 9.518 1.00 85.81 95 GLN A C 1
ATOM 812 O O . GLN A 1 95 ? -11.362 -6.699 10.511 1.00 85.81 95 GLN A O 1
ATOM 817 N N . SER A 1 96 ? -11.117 -5.619 8.562 1.00 85.31 96 SER A N 1
ATOM 818 C CA . SER A 1 96 ? -12.396 -4.906 8.627 1.00 85.31 96 SER A CA 1
ATOM 819 C C . SER A 1 96 ? -13.616 -5.840 8.635 1.00 85.31 96 SER A C 1
ATOM 821 O O . SER A 1 96 ? -14.686 -5.442 9.097 1.00 85.31 96 SER A O 1
ATOM 823 N N . LEU A 1 97 ? -13.448 -7.075 8.145 1.00 86.94 97 LEU A N 1
ATOM 824 C CA . LEU A 1 97 ? -14.486 -8.102 8.088 1.00 86.94 97 LEU A CA 1
ATOM 825 C C . LEU A 1 97 ? -14.512 -9.020 9.315 1.00 86.94 97 LEU A C 1
ATOM 827 O O . LEU A 1 97 ? -15.465 -9.785 9.455 1.00 86.94 97 LEU A O 1
ATOM 831 N N . ILE A 1 98 ? -13.494 -8.960 10.180 1.00 87.94 98 ILE A N 1
ATOM 832 C CA . ILE A 1 98 ? -13.423 -9.787 11.386 1.00 87.94 98 ILE A CA 1
ATOM 833 C C . ILE A 1 98 ? -14.544 -9.353 12.349 1.00 87.94 98 ILE A C 1
ATOM 835 O O . ILE A 1 98 ? -14.701 -8.147 12.586 1.00 87.94 98 ILE A O 1
ATOM 839 N N . PRO A 1 99 ? -15.320 -10.303 12.908 1.00 88.69 99 PRO A N 1
ATOM 840 C CA . PRO A 1 99 ? -16.269 -10.010 13.975 1.00 88.69 99 PRO A CA 1
ATOM 841 C C . PRO A 1 99 ? -15.554 -9.410 15.186 1.00 88.69 99 PRO A C 1
ATOM 843 O O . PRO A 1 99 ? -14.520 -9.919 15.626 1.00 88.69 99 PRO A O 1
ATOM 846 N N . VAL A 1 100 ? -16.092 -8.325 15.735 1.00 88.56 100 VAL A N 1
ATOM 847 C CA . VAL A 1 100 ? -15.506 -7.700 16.923 1.00 88.56 100 VAL A CA 1
ATOM 848 C C . VAL A 1 100 ? -15.796 -8.492 18.189 1.00 88.56 100 VAL A C 1
ATOM 850 O O . VAL A 1 100 ? -16.832 -9.132 18.344 1.00 88.56 100 VAL A O 1
ATOM 853 N N . SER A 1 101 ? -14.874 -8.398 19.145 1.00 87.56 101 SER A N 1
ATOM 854 C CA . SER A 1 101 ? -15.067 -9.006 20.459 1.00 87.56 101 SER A CA 1
ATOM 855 C C . SER A 1 101 ? -16.223 -8.349 21.224 1.00 87.56 101 SER A C 1
ATOM 857 O O . SER A 1 101 ? -16.450 -7.136 21.156 1.00 87.56 101 SER A O 1
ATOM 859 N N . THR A 1 102 ? -16.897 -9.129 22.070 1.00 86.62 102 THR A N 1
ATOM 860 C CA . THR A 1 102 ? -17.966 -8.637 22.956 1.00 86.62 102 THR A CA 1
ATOM 861 C C . THR A 1 102 ? -17.484 -7.506 23.875 1.00 86.62 102 THR A C 1
ATOM 863 O O . THR A 1 102 ? -18.240 -6.586 24.205 1.00 86.62 102 THR A O 1
ATOM 866 N N . GLN A 1 103 ? -16.205 -7.525 24.265 1.00 88.00 103 GLN A N 1
ATOM 867 C CA . GLN A 1 103 ? -15.590 -6.464 25.065 1.00 88.00 103 GLN A CA 1
ATOM 868 C C . GLN A 1 103 ? -15.535 -5.136 24.298 1.00 88.00 103 GLN A C 1
ATOM 870 O O . GLN A 1 103 ? -15.950 -4.109 24.836 1.00 88.00 103 GLN A O 1
ATOM 875 N N . GLN A 1 104 ? -15.107 -5.147 23.031 1.00 87.81 104 GLN A N 1
ATOM 876 C CA . GLN A 1 104 ? -15.105 -3.949 22.182 1.00 87.81 104 GLN A CA 1
ATOM 877 C C . GLN A 1 104 ? -16.521 -3.402 21.974 1.00 87.81 104 GLN A C 1
ATOM 879 O O . GLN A 1 104 ? -16.732 -2.195 22.105 1.00 87.81 104 GLN A O 1
ATOM 884 N N . ILE A 1 105 ? -17.507 -4.276 21.738 1.00 89.50 105 ILE A N 1
ATOM 885 C CA . ILE A 1 105 ? -18.923 -3.884 21.638 1.00 89.50 105 ILE A CA 1
ATOM 886 C C . ILE A 1 105 ? -19.389 -3.198 22.931 1.00 89.50 105 ILE A C 1
ATOM 888 O O . ILE A 1 105 ? -20.089 -2.184 22.894 1.00 89.50 105 ILE A O 1
ATOM 892 N N . THR A 1 106 ? -18.981 -3.714 24.090 1.00 90.31 106 THR A N 1
ATOM 893 C CA . THR A 1 106 ? -19.346 -3.144 25.396 1.00 90.31 106 THR A CA 1
ATOM 894 C C . THR A 1 106 ? -18.753 -1.748 25.589 1.00 90.31 106 THR A C 1
ATOM 896 O O . THR A 1 106 ? -19.459 -0.828 26.016 1.00 90.31 106 THR A O 1
ATOM 899 N N . VAL A 1 107 ? -17.479 -1.564 25.230 1.00 92.81 107 VAL A N 1
ATOM 900 C CA . VAL A 1 107 ? -16.812 -0.252 25.258 1.00 92.81 107 VAL A CA 1
ATOM 901 C C . VAL A 1 107 ? -17.508 0.729 24.315 1.00 92.81 107 VAL A C 1
ATOM 903 O O . VAL A 1 107 ? -17.798 1.858 24.711 1.00 92.81 107 VAL A O 1
ATOM 906 N N . LEU A 1 108 ? -17.853 0.292 23.103 1.00 93.38 108 LEU A N 1
ATOM 907 C CA . LEU A 1 108 ? -18.568 1.113 22.130 1.00 93.38 108 LEU A CA 1
ATOM 908 C C . LEU A 1 108 ? -19.946 1.552 22.647 1.00 93.38 108 LEU A C 1
ATOM 910 O O . LEU A 1 108 ? -20.277 2.737 22.581 1.00 93.38 108 LEU A O 1
ATOM 914 N N . LYS A 1 109 ? -20.740 0.628 23.206 1.00 92.44 109 LYS A N 1
ATOM 915 C CA . LYS A 1 109 ? -22.058 0.937 23.793 1.00 92.44 109 LYS A CA 1
ATOM 916 C C . LYS A 1 109 ? -21.947 1.981 24.906 1.00 92.44 109 LYS A C 1
ATOM 918 O O . LYS A 1 109 ? -22.784 2.884 24.979 1.00 92.44 109 LYS A O 1
ATOM 923 N N . ARG A 1 110 ? -20.909 1.887 25.746 1.00 93.38 110 ARG A N 1
ATOM 924 C CA . ARG A 1 110 ? -20.629 2.868 26.805 1.00 93.38 110 ARG A CA 1
ATOM 925 C C . ARG A 1 110 ? -20.293 4.241 26.218 1.00 93.38 110 ARG A C 1
ATOM 927 O O . ARG A 1 110 ? -21.004 5.201 26.507 1.00 93.38 110 ARG A O 1
ATOM 934 N N . ALA A 1 111 ? -19.291 4.314 25.342 1.00 92.69 111 ALA A N 1
ATOM 935 C CA . ALA A 1 111 ? -18.844 5.567 24.732 1.00 92.69 111 ALA A CA 1
ATOM 936 C C . ALA A 1 111 ? -19.960 6.262 23.926 1.00 92.69 111 ALA A C 1
ATOM 938 O O . ALA A 1 111 ? -20.096 7.491 23.943 1.00 92.69 111 ALA A O 1
ATOM 939 N N . TRP A 1 112 ? -20.805 5.477 23.250 1.00 95.06 112 TRP A N 1
ATOM 940 C CA . TRP A 1 112 ? -21.968 5.988 22.533 1.00 95.06 112 TRP A CA 1
ATOM 941 C C . TRP A 1 112 ? -23.005 6.588 23.479 1.00 95.06 112 TRP A C 1
ATOM 943 O O . TRP A 1 112 ? -23.472 7.699 23.238 1.00 95.06 112 TRP A O 1
ATOM 953 N N . LYS A 1 113 ? -23.347 5.889 24.569 1.00 94.06 113 LYS A N 1
ATOM 954 C CA . LYS A 1 113 ? -24.301 6.394 25.563 1.00 94.06 113 LYS A CA 1
ATOM 955 C C . LYS A 1 113 ? -23.804 7.689 26.205 1.00 94.06 113 LYS A C 1
ATOM 957 O O . LYS A 1 113 ? -24.588 8.620 26.340 1.00 94.06 113 LYS A O 1
ATOM 962 N N . GLU A 1 114 ? -22.521 7.764 26.544 1.00 92.94 114 GLU A N 1
ATOM 963 C CA . GLU A 1 114 ? -21.900 8.963 27.123 1.00 92.94 114 GLU A CA 1
ATOM 964 C C . GLU A 1 114 ? -21.941 10.160 26.166 1.00 92.94 114 GLU A C 1
ATOM 966 O O . GLU A 1 114 ? -22.238 11.278 26.575 1.00 92.94 114 GLU A O 1
ATOM 971 N N . THR A 1 115 ? -21.689 9.931 24.876 1.00 91.44 115 THR A N 1
ATOM 972 C CA . THR A 1 115 ? -21.583 11.018 23.888 1.00 91.44 115 THR A CA 1
ATOM 973 C C . THR A 1 115 ? -22.933 11.423 23.286 1.00 91.44 115 THR A C 1
ATOM 975 O O . THR A 1 115 ? -23.148 12.590 22.960 1.00 91.44 115 THR A O 1
ATOM 978 N N . MET A 1 116 ? -23.840 10.463 23.091 1.00 89.88 116 MET A N 1
ATOM 979 C CA . MET A 1 116 ? -25.110 10.645 22.374 1.00 89.88 116 MET A CA 1
ATOM 980 C C . MET A 1 116 ? -26.338 10.615 23.294 1.00 89.88 116 MET A C 1
ATOM 982 O O . MET A 1 116 ? -27.436 10.903 22.826 1.00 89.88 116 MET A O 1
ATOM 986 N N . GLY A 1 117 ? -26.193 10.223 24.564 1.00 88.88 117 GLY A N 1
ATOM 987 C CA . GLY A 1 117 ? -27.282 10.177 25.550 1.00 88.88 117 GLY A CA 1
ATOM 988 C C . GLY A 1 117 ? -28.297 9.043 25.363 1.00 88.88 117 GLY A C 1
ATOM 989 O O . GLY A 1 117 ? -29.265 8.959 26.113 1.00 88.88 117 GLY A O 1
ATOM 990 N N . ARG A 1 118 ? -28.097 8.149 24.386 1.00 91.69 118 ARG A N 1
ATOM 991 C CA . ARG A 1 118 ? -29.020 7.046 24.059 1.00 91.69 118 ARG A CA 1
ATOM 992 C C . ARG A 1 118 ? -28.315 5.697 24.016 1.00 91.69 118 ARG A C 1
ATOM 994 O O . ARG A 1 118 ? -27.113 5.632 23.766 1.00 91.69 118 ARG A O 1
ATOM 1001 N N . LYS A 1 119 ? -29.066 4.617 24.253 1.00 90.31 119 LYS A N 1
ATOM 1002 C CA . LYS A 1 119 ? -28.548 3.246 24.124 1.00 90.31 119 LYS A CA 1
ATOM 1003 C C . LYS A 1 119 ? -28.251 2.938 22.652 1.00 90.31 119 LYS A C 1
ATOM 1005 O O . LYS A 1 119 ? -28.964 3.403 21.766 1.00 90.31 119 LYS A O 1
ATOM 1010 N N . LEU A 1 120 ? -27.178 2.189 22.418 1.00 90.62 120 LEU A N 1
ATOM 1011 C CA . LEU A 1 120 ? -26.795 1.692 21.102 1.00 90.62 120 LEU A CA 1
ATOM 1012 C C . LEU A 1 120 ? -27.185 0.215 20.996 1.00 90.62 120 LEU A C 1
ATOM 1014 O O . LEU A 1 120 ? -26.676 -0.614 21.755 1.00 90.62 120 LEU A O 1
ATOM 1018 N N . GLU A 1 121 ? -28.069 -0.094 20.055 1.00 87.00 121 GLU A N 1
ATOM 1019 C CA . GLU A 1 121 ? -28.394 -1.462 19.659 1.00 87.00 121 GLU A CA 1
ATOM 1020 C C . GLU A 1 121 ? -27.497 -1.843 18.482 1.00 87.00 121 GLU A C 1
ATOM 1022 O O . GLU A 1 121 ? -27.464 -1.155 17.465 1.00 87.00 121 GLU A O 1
ATOM 1027 N N . VAL A 1 122 ? -26.708 -2.897 18.668 1.00 86.12 122 VAL A N 1
ATOM 1028 C CA . VAL A 1 122 ? -25.800 -3.460 17.662 1.00 86.12 122 VAL A CA 1
ATOM 1029 C C . VAL A 1 122 ? -25.901 -4.972 17.727 1.00 86.12 122 VAL A C 1
ATOM 1031 O O . VAL A 1 122 ? -26.113 -5.522 18.814 1.00 86.12 122 VAL A O 1
ATOM 1034 N N . SER A 1 123 ? -25.758 -5.603 16.565 1.00 82.38 123 SER A N 1
ATOM 1035 C CA . SER A 1 123 ? -25.767 -7.055 16.415 1.00 82.38 123 SER A CA 1
ATOM 1036 C C . SER A 1 123 ? -24.541 -7.702 17.071 1.00 82.38 123 SER A C 1
ATOM 1038 O O . SER A 1 123 ? -23.519 -7.045 17.280 1.00 82.38 123 SER A O 1
ATOM 1040 N N . GLU A 1 124 ? -24.637 -8.985 17.414 1.00 76.56 124 GLU A N 1
ATOM 1041 C CA . GLU A 1 124 ? -23.523 -9.746 18.001 1.00 76.56 124 GLU A CA 1
ATOM 1042 C C . GLU A 1 124 ? -22.450 -10.122 16.968 1.00 76.56 124 GLU A C 1
ATOM 1044 O O . GLU A 1 124 ? -21.287 -10.278 17.327 1.00 76.56 124 GLU A O 1
ATOM 1049 N N . ASP A 1 125 ? -22.809 -10.189 15.684 1.00 83.12 125 ASP A N 1
ATOM 1050 C CA . ASP A 1 125 ? -21.916 -10.465 14.548 1.00 83.12 125 ASP A CA 1
ATOM 1051 C C . ASP A 1 125 ? -21.301 -9.198 13.928 1.00 83.12 125 ASP A C 1
ATOM 1053 O O . ASP A 1 125 ? -20.770 -9.224 12.815 1.00 83.12 125 ASP A O 1
ATOM 1057 N N . MET A 1 126 ? -21.371 -8.083 14.658 1.00 88.06 126 MET A N 1
ATOM 1058 C CA . MET A 1 126 ? -20.857 -6.790 14.225 1.00 88.06 126 MET A CA 1
ATOM 1059 C C . MET A 1 126 ? -19.394 -6.896 13.782 1.00 88.06 126 MET A C 1
ATOM 1061 O O . MET A 1 126 ? -18.559 -7.515 14.446 1.00 88.06 126 MET A O 1
ATOM 1065 N N . LYS A 1 127 ? -19.066 -6.258 12.660 1.00 91.44 127 LYS A N 1
ATOM 1066 C CA . LYS A 1 127 ? -17.719 -6.286 12.080 1.00 91.44 127 LYS A CA 1
ATOM 1067 C C . LYS A 1 127 ? -16.886 -5.097 12.544 1.00 91.44 127 LYS A C 1
ATOM 1069 O O . LYS A 1 127 ? -17.410 -4.024 12.851 1.00 91.44 127 LYS A O 1
ATOM 1074 N N . GLN A 1 128 ? -15.563 -5.255 12.523 1.00 89.50 128 GLN A N 1
ATOM 1075 C CA . GLN A 1 128 ? -14.614 -4.196 12.893 1.00 89.50 128 GLN A CA 1
ATOM 1076 C C . GLN A 1 128 ? -14.850 -2.889 12.125 1.00 89.50 128 GLN A C 1
ATOM 1078 O O . GLN A 1 128 ? -14.828 -1.816 12.727 1.00 89.50 128 GLN A O 1
ATOM 1083 N N . ARG A 1 129 ? -15.196 -2.965 10.833 1.00 88.12 129 ARG A N 1
ATOM 1084 C CA . ARG A 1 129 ? -15.538 -1.778 10.033 1.00 88.12 129 ARG A CA 1
ATOM 1085 C C . ARG A 1 129 ? -16.673 -0.948 10.640 1.00 88.12 129 ARG A C 1
ATOM 1087 O O . ARG A 1 129 ? -16.594 0.277 10.677 1.00 88.12 129 ARG A O 1
ATOM 1094 N N . GLU A 1 130 ? -17.733 -1.603 11.099 1.00 88.69 130 GLU A N 1
ATOM 1095 C CA . GLU A 1 130 ? -18.909 -0.928 11.653 1.00 88.69 130 GLU A CA 1
ATOM 1096 C C . GLU A 1 130 ? -18.567 -0.252 12.986 1.00 88.69 130 GLU A C 1
ATOM 1098 O O . GLU A 1 130 ? -19.043 0.847 13.285 1.00 88.69 130 GLU A O 1
ATOM 1103 N N . VAL A 1 131 ? -17.691 -0.883 13.774 1.00 90.12 131 VAL A N 1
ATOM 1104 C CA . VAL A 1 131 ? -17.192 -0.329 15.036 1.00 90.12 131 VAL A CA 1
ATOM 1105 C C . VAL A 1 131 ? -16.378 0.934 14.771 1.00 90.12 131 VAL A C 1
ATOM 1107 O O . VAL A 1 131 ? -16.622 1.965 15.406 1.00 90.12 131 VAL A O 1
ATOM 1110 N N . ASP A 1 132 ? -15.472 0.890 13.795 1.00 89.88 132 ASP A N 1
ATOM 1111 C CA . ASP A 1 132 ? -14.630 2.028 13.416 1.00 89.88 132 ASP A CA 1
ATOM 1112 C C . ASP A 1 132 ? -15.466 3.223 12.927 1.00 89.88 132 ASP A C 1
ATOM 1114 O O . ASP A 1 132 ? -15.194 4.384 13.265 1.00 89.88 132 ASP A O 1
ATOM 1118 N N . GLU A 1 133 ? -16.531 2.955 12.167 1.00 92.56 133 GLU A N 1
ATOM 1119 C CA . GLU A 1 133 ? -17.471 3.977 11.707 1.00 92.56 133 GLU A CA 1
ATOM 1120 C C . GLU A 1 133 ? -18.224 4.633 12.875 1.00 92.56 133 GLU A C 1
ATOM 1122 O O . GLU A 1 133 ? -18.370 5.863 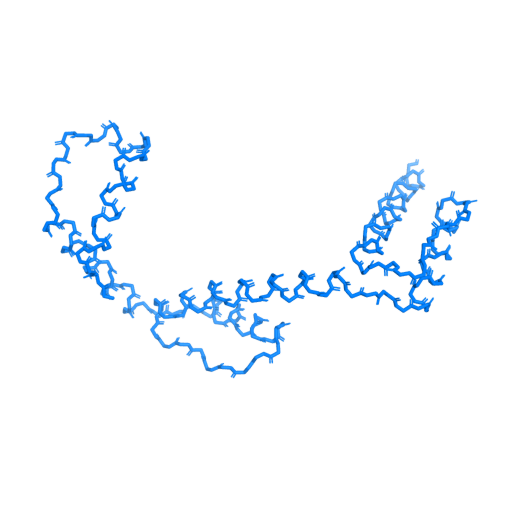12.913 1.00 92.56 133 GLU A O 1
ATOM 1127 N N . LEU A 1 134 ? -18.672 3.850 13.861 1.00 93.56 134 LEU A N 1
ATOM 1128 C CA . LEU A 1 134 ? -19.376 4.379 15.030 1.00 93.56 134 LEU A CA 1
ATOM 1129 C C . LEU A 1 134 ? -18.447 5.165 15.962 1.00 93.56 134 LEU A C 1
ATOM 1131 O O . LEU A 1 134 ? -18.826 6.258 16.392 1.00 93.56 134 LEU A O 1
ATOM 1135 N N . PHE A 1 135 ? -17.216 4.705 16.198 1.00 93.81 135 PHE A N 1
ATOM 1136 C CA . PHE A 1 135 ? -16.218 5.496 16.927 1.00 93.81 135 PHE A CA 1
ATOM 1137 C C . PHE A 1 135 ? -15.867 6.795 16.198 1.00 93.81 135 PHE A C 1
ATOM 1139 O O . PHE A 1 135 ? -15.783 7.853 16.8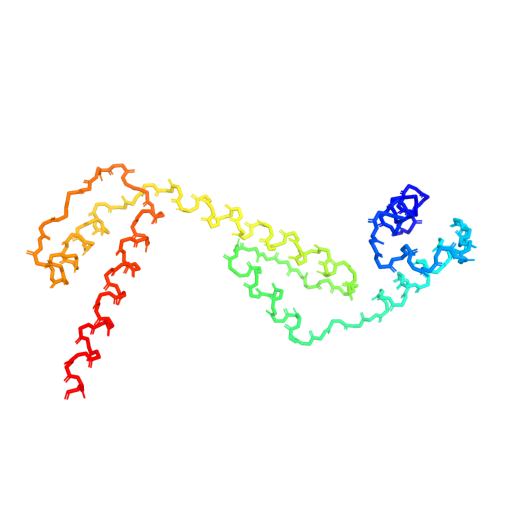22 1.00 93.81 135 PHE A O 1
ATOM 1146 N N . SER A 1 136 ? -15.766 6.772 14.867 1.00 93.00 136 SER A N 1
ATOM 1147 C CA . SER A 1 136 ? -15.564 7.991 14.074 1.00 93.00 136 SER A CA 1
ATOM 1148 C C . SER A 1 136 ? -16.706 8.997 14.261 1.00 93.00 136 SER A C 1
ATOM 1150 O O . SER A 1 136 ? -16.470 10.205 14.352 1.00 93.00 136 SER A O 1
ATOM 1152 N N . ARG A 1 137 ? -17.957 8.526 14.357 1.00 93.62 137 ARG A N 1
ATOM 1153 C CA . ARG A 1 137 ? -19.121 9.382 14.655 1.00 93.62 137 ARG A CA 1
ATOM 1154 C C . ARG A 1 137 ? -19.075 9.943 16.076 1.00 93.62 137 ARG A C 1
ATOM 1156 O O . ARG A 1 137 ? -19.362 11.130 16.248 1.00 93.62 137 ARG A O 1
ATOM 1163 N N . ILE A 1 138 ? -18.699 9.125 17.061 1.00 94.44 138 ILE A N 1
ATOM 1164 C CA . ILE A 1 138 ? -18.491 9.556 18.451 1.00 94.44 138 ILE A CA 1
ATOM 1165 C C . ILE A 1 138 ? -17.463 10.690 18.490 1.00 94.44 138 ILE A C 1
ATOM 1167 O O . ILE A 1 138 ? -17.791 11.785 18.945 1.00 94.44 138 ILE A O 1
ATOM 1171 N N . ASN A 1 139 ? -16.279 10.479 17.910 1.00 92.94 139 ASN A N 1
ATOM 1172 C CA . ASN A 1 139 ? -15.198 11.465 17.894 1.00 92.94 139 ASN A CA 1
ATOM 1173 C C . ASN A 1 139 ? -15.642 12.782 17.244 1.00 92.94 139 ASN A C 1
ATOM 1175 O O . ASN A 1 139 ? -15.461 13.857 17.812 1.00 92.94 139 ASN A O 1
ATOM 1179 N N . ARG A 1 140 ? -16.324 12.718 16.091 1.00 93.62 140 ARG A N 1
ATOM 1180 C CA . ARG A 1 140 ? -16.875 13.917 15.432 1.00 93.62 140 ARG A CA 1
ATOM 1181 C C . ARG A 1 140 ? -17.847 14.681 16.333 1.00 93.62 140 ARG A C 1
ATOM 1183 O O . ARG A 1 140 ? -17.834 15.911 16.327 1.00 93.62 140 ARG A O 1
ATOM 1190 N N . LYS A 1 141 ? -18.707 13.987 17.086 1.00 92.38 141 LYS A N 1
ATOM 1191 C CA . LYS A 1 141 ? -19.654 14.633 18.006 1.00 92.38 141 LYS A CA 1
ATOM 1192 C C . LYS A 1 141 ? -18.935 15.242 19.209 1.00 92.38 141 LYS A C 1
ATOM 1194 O O . LYS A 1 141 ? -19.246 16.378 19.556 1.00 92.38 141 LYS A O 1
ATOM 1199 N N . GLN A 1 142 ? -17.960 14.544 19.784 1.00 92.00 142 GLN A N 1
ATOM 1200 C CA . GLN A 1 142 ? -17.145 15.059 20.886 1.00 92.00 142 GLN A CA 1
ATOM 1201 C C . GLN A 1 142 ? -16.398 16.334 20.485 1.00 92.00 142 GLN A C 1
ATOM 1203 O O . GLN A 1 142 ? -16.496 17.332 21.194 1.00 92.00 142 GLN A O 1
ATOM 1208 N N . CYS A 1 143 ? -15.763 16.360 19.308 1.00 92.06 143 CYS A N 1
ATOM 1209 C CA . CYS A 1 143 ? -15.110 17.568 18.799 1.00 92.06 143 CYS A CA 1
ATOM 1210 C C . CYS A 1 143 ? -16.090 18.742 18.638 1.00 92.06 143 CYS A C 1
ATOM 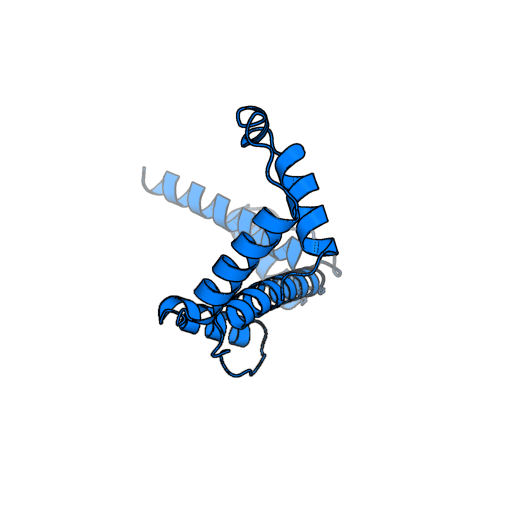1212 O O . CYS A 1 143 ? -15.737 19.878 18.941 1.00 92.06 143 CYS A O 1
ATOM 1214 N N . LYS A 1 144 ? -17.328 18.492 18.184 1.00 91.69 144 LYS A N 1
ATOM 1215 C CA . LYS A 1 144 ? -18.360 19.543 18.089 1.00 91.69 144 LYS A CA 1
ATOM 1216 C C . LYS A 1 144 ? -18.750 20.090 19.463 1.00 91.69 144 LYS A C 1
ATOM 1218 O O . LYS A 1 144 ? -18.848 21.299 19.614 1.00 91.69 144 LYS A O 1
ATOM 1223 N N . ILE A 1 145 ? -18.944 19.212 20.449 1.00 89.12 145 ILE A N 1
ATOM 1224 C CA . ILE A 1 145 ? -19.281 19.611 21.825 1.00 89.12 145 ILE A CA 1
ATOM 1225 C C . ILE A 1 145 ? -18.137 20.420 22.448 1.00 89.12 145 ILE A C 1
ATOM 1227 O O . ILE A 1 145 ? -18.390 21.416 23.112 1.00 89.12 145 ILE A O 1
ATOM 1231 N N . GLN A 1 146 ? -16.885 20.010 22.233 1.00 89.81 146 GLN A N 1
ATOM 1232 C CA . GLN A 1 146 ? -15.719 20.722 22.760 1.00 89.81 146 GLN A CA 1
ATOM 1233 C C . GLN A 1 146 ? -15.607 22.142 22.203 1.00 89.81 146 GLN A C 1
ATOM 1235 O O . GLN A 1 146 ? -15.385 23.061 22.981 1.00 89.81 146 GLN A O 1
ATOM 1240 N N . ARG A 1 147 ? -15.825 22.337 20.895 1.00 88.00 147 ARG A N 1
ATOM 1241 C CA . ARG A 1 147 ? -15.816 23.678 20.281 1.00 88.00 147 ARG A CA 1
ATOM 1242 C C . ARG A 1 147 ? -16.877 24.597 20.888 1.00 88.00 147 ARG A C 1
ATOM 1244 O O . ARG A 1 147 ? -16.555 25.709 21.266 1.00 88.00 147 ARG A O 1
ATOM 1251 N N . GLN A 1 148 ? -18.095 24.093 21.084 1.00 83.38 148 GLN A N 1
ATOM 1252 C CA . GLN A 1 148 ? -19.198 24.851 21.697 1.00 83.38 148 GLN A CA 1
ATOM 1253 C C . GLN A 1 148 ? -18.973 25.217 23.171 1.00 83.38 148 GLN A C 1
ATOM 1255 O O . GLN A 1 148 ? -19.701 26.040 23.704 1.00 83.38 148 GLN A O 1
ATOM 1260 N N . ARG A 1 149 ? -18.032 24.561 23.860 1.00 77.50 149 ARG A N 1
ATOM 1261 C CA . ARG A 1 149 ? -17.667 24.881 25.251 1.00 77.50 149 ARG A CA 1
ATOM 1262 C C . ARG A 1 149 ? -16.517 25.884 25.353 1.00 77.50 149 ARG A C 1
ATOM 1264 O O . ARG A 1 149 ? -16.198 26.302 26.460 1.00 77.50 149 ARG A O 1
ATOM 1271 N N . GLN A 1 150 ? -15.835 26.156 24.242 1.00 71.38 150 GLN A N 1
ATOM 1272 C CA . GLN A 1 150 ? -14.714 27.096 24.159 1.00 71.38 150 GLN A CA 1
ATOM 1273 C C . GLN A 1 150 ? -15.135 28.463 23.598 1.00 71.38 150 GLN A C 1
ATOM 1275 O O . GLN A 1 150 ? -14.335 29.394 23.649 1.00 71.38 150 GLN A O 1
ATOM 1280 N N . GLU A 1 151 ? -16.357 28.559 23.071 1.00 53.03 151 GLU A N 1
ATOM 1281 C CA . GLU A 1 151 ? -17.071 29.799 22.733 1.00 53.03 151 GLU A CA 1
ATOM 1282 C C . GLU A 1 151 ? -17.874 30.289 23.945 1.00 53.03 151 GLU A C 1
ATOM 1284 O O . GLU A 1 151 ? -17.912 31.521 24.151 1.00 53.03 151 GLU A O 1
#

Organism: Bacillus thuringiensis subsp. higo (NCBI:txid132266)

pLDDT: mean 88.09, std 9.05, range [53.03, 96.0]

Secondary structure (DSSP, 8-state):
---HHHHHHHHHHHHHSTTGGGSTT----HHHHHHHHHHHHHHHHTPPPPHHHHHHHHHHHHHTT---PPPSSHHHHHHHHHHHHHHHHHHHHHHHTSBPPHHHHHHHHHHHHHHHSSPPP--TT-BHHHHHHHHHHHHHHHHHHHHHTT-

Radius of gyration: 25.3 Å; Cα contacts (8 Å, |Δi|>4): 97; chains: 1; bounding box: 50×40×63 Å

Solvent-accessible surface area (backbone atoms only — not comparable to full-atom values): 8734 Å² total; per-residue (Å²): 133,86,46,71,71,55,46,53,52,49,51,58,49,44,71,70,33,76,76,47,63,79,51,65,86,65,82,74,50,72,64,60,51,44,54,52,50,43,52,50,51,55,58,44,44,72,37,74,72,50,72,70,56,52,53,49,51,54,52,51,31,56,75,65,74,50,88,78,82,83,60,75,40,30,54,58,35,53,55,50,48,54,52,52,52,52,51,44,51,52,50,51,54,54,53,32,63,38,64,47,54,71,66,58,53,51,52,49,36,50,55,42,26,74,73,68,74,44,88,67,89,75,67,86,76,39,30,37,46,61,52,53,54,50,50,52,52,46,52,55,51,50,54,53,54,52,54,68,71,77,108

Mean predicted aligned error: 9.38 Å